Protein AF-A0A0M3JS33-F1 (afdb_monomer_lite)

Structure (mmCIF, N/CA/C/O backbone):
data_AF-A0A0M3JS33-F1
#
_entry.id   AF-A0A0M3JS33-F1
#
loop_
_atom_site.group_PDB
_atom_site.id
_atom_site.type_symbol
_atom_site.label_atom_id
_atom_site.label_alt_id
_atom_site.label_comp_id
_atom_site.label_asym_id
_atom_site.label_entity_id
_atom_site.label_seq_id
_atom_site.pdbx_PDB_ins_code
_atom_site.Cartn_x
_atom_site.Cartn_y
_atom_site.Cartn_z
_atom_site.occupancy
_atom_site.B_iso_or_equiv
_atom_site.auth_seq_id
_atom_site.auth_comp_id
_atom_site.auth_asym_id
_atom_site.auth_atom_id
_atom_site.pdbx_PDB_model_num
ATOM 1 N N . MET A 1 1 ? 45.239 24.385 8.046 1.00 48.03 1 ME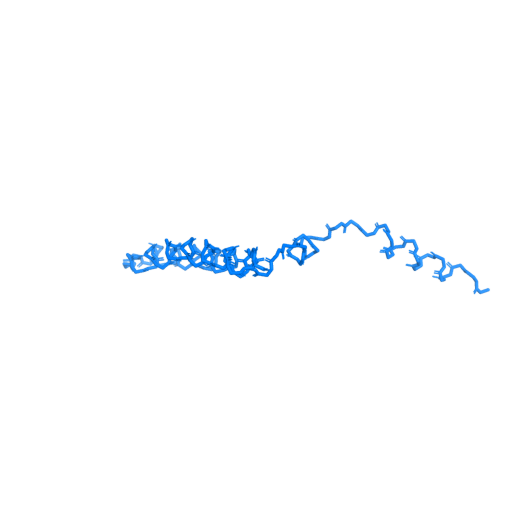T A N 1
ATOM 2 C CA . MET A 1 1 ? 43.791 24.441 7.740 1.00 48.03 1 MET A CA 1
ATOM 3 C C . MET A 1 1 ? 43.363 23.210 6.928 1.00 48.03 1 MET A C 1
ATOM 5 O O . MET A 1 1 ? 42.843 23.362 5.838 1.00 48.03 1 MET A O 1
ATOM 9 N N . ALA A 1 2 ? 43.609 21.990 7.426 1.00 55.75 2 ALA A N 1
ATOM 10 C CA . ALA A 1 2 ? 43.364 20.743 6.675 1.00 55.75 2 ALA A CA 1
ATOM 11 C C . ALA A 1 2 ? 42.390 19.776 7.382 1.00 55.75 2 ALA A C 1
ATOM 13 O O . ALA A 1 2 ? 41.927 18.806 6.792 1.00 55.75 2 ALA A O 1
ATOM 14 N N . ASN A 1 3 ? 42.038 20.056 8.641 1.00 55.50 3 ASN A N 1
ATOM 15 C CA . ASN A 1 3 ? 41.370 19.075 9.498 1.00 55.50 3 ASN A CA 1
ATOM 16 C C . ASN A 1 3 ? 39.841 19.116 9.346 1.00 55.50 3 ASN A C 1
ATOM 18 O O . ASN A 1 3 ? 39.195 18.083 9.444 1.00 55.50 3 ASN A O 1
ATOM 22 N N . GLY A 1 4 ? 39.255 20.281 9.046 1.00 55.56 4 GLY A N 1
ATOM 23 C CA . GLY A 1 4 ? 37.804 20.406 8.838 1.00 55.56 4 GLY A CA 1
ATOM 24 C C . GLY A 1 4 ? 37.319 19.796 7.519 1.00 55.56 4 GLY A C 1
ATOM 25 O O . GLY A 1 4 ? 36.233 19.231 7.463 1.00 55.56 4 GLY A O 1
ATOM 26 N N . GLN A 1 5 ? 38.145 19.849 6.469 1.00 55.38 5 GLN A N 1
ATOM 27 C CA . GLN A 1 5 ? 37.802 19.321 5.145 1.00 55.38 5 GLN A CA 1
ATOM 28 C C . GLN A 1 5 ? 37.874 17.785 5.102 1.00 55.38 5 GLN A C 1
ATOM 30 O O . GLN A 1 5 ? 37.049 17.154 4.446 1.00 55.38 5 GLN A O 1
ATOM 35 N N . LEU A 1 6 ? 38.797 17.186 5.866 1.00 55.19 6 LEU A N 1
ATOM 36 C CA . LEU A 1 6 ? 38.921 15.733 6.007 1.00 55.19 6 LEU A CA 1
ATOM 37 C C . LEU A 1 6 ? 37.758 15.128 6.815 1.00 55.19 6 LEU A C 1
ATOM 39 O O . LEU A 1 6 ? 37.229 14.094 6.423 1.00 55.19 6 LEU A O 1
ATOM 43 N N . ILE A 1 7 ? 37.314 15.798 7.889 1.00 58.16 7 ILE A N 1
ATOM 44 C CA . ILE A 1 7 ? 36.174 15.359 8.723 1.00 58.16 7 ILE A CA 1
ATOM 45 C C . ILE A 1 7 ? 34.841 15.450 7.958 1.00 58.16 7 ILE A C 1
ATOM 47 O O . ILE A 1 7 ? 33.934 14.645 8.181 1.00 58.16 7 ILE A O 1
ATOM 51 N N . LEU A 1 8 ? 34.711 16.418 7.044 1.00 56.50 8 LEU A N 1
ATOM 52 C CA . LEU A 1 8 ? 33.534 16.536 6.183 1.00 56.50 8 LEU A CA 1
ATOM 53 C C . LEU A 1 8 ? 33.493 15.402 5.145 1.00 56.50 8 LEU A C 1
ATOM 55 O O . LEU A 1 8 ? 32.448 14.790 4.943 1.00 56.50 8 LEU A O 1
ATOM 59 N N . TYR A 1 9 ? 34.640 15.084 4.534 1.00 56.69 9 TYR A N 1
ATOM 60 C CA . TYR A 1 9 ? 34.757 14.003 3.550 1.00 56.69 9 TYR A CA 1
ATOM 61 C C . TYR A 1 9 ? 34.462 12.622 4.151 1.00 56.69 9 TYR A C 1
ATOM 63 O O . TYR A 1 9 ? 33.752 11.830 3.534 1.00 56.69 9 TYR A O 1
ATOM 71 N N . THR A 1 10 ? 34.948 12.333 5.362 1.00 56.75 10 THR A N 1
ATOM 72 C CA . THR A 1 10 ? 34.685 11.043 6.021 1.00 56.75 10 THR A CA 1
ATOM 73 C C . THR A 1 10 ? 33.223 10.881 6.438 1.00 56.75 10 THR A C 1
ATOM 75 O O . THR A 1 10 ? 32.675 9.797 6.274 1.00 56.75 10 THR A O 1
ATOM 78 N N . ASN A 1 11 ? 32.554 11.943 6.900 1.00 54.44 11 ASN A N 1
ATOM 79 C CA . ASN A 1 11 ? 31.127 11.885 7.249 1.00 54.44 11 ASN A CA 1
ATOM 80 C C . ASN A 1 11 ? 30.199 1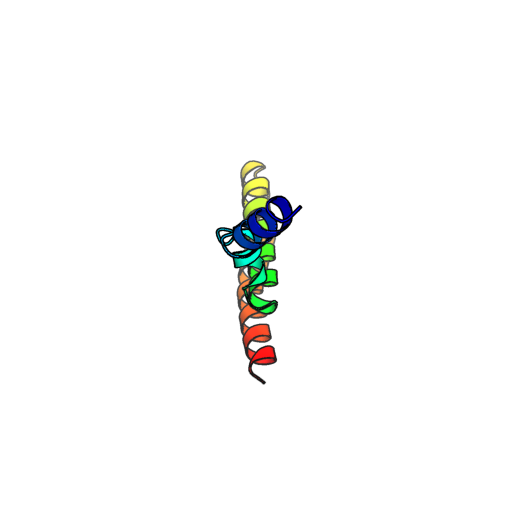1.725 6.035 1.00 54.44 11 ASN A C 1
ATOM 82 O O . ASN A 1 11 ? 29.135 11.129 6.163 1.00 54.44 11 ASN A O 1
ATOM 86 N N . ILE A 1 12 ? 30.574 12.254 4.866 1.00 58.59 12 ILE A N 1
ATOM 87 C CA . ILE A 1 12 ? 29.772 12.107 3.640 1.00 58.59 12 ILE A CA 1
ATOM 88 C C . ILE A 1 12 ? 29.881 10.681 3.080 1.00 58.59 12 ILE A C 1
ATOM 90 O O . ILE A 1 12 ? 28.894 10.155 2.575 1.00 58.59 12 ILE A O 1
ATOM 94 N N . ILE A 1 13 ? 31.054 10.045 3.188 1.00 56.25 13 ILE A N 1
ATOM 95 C CA . ILE A 1 13 ? 31.301 8.693 2.654 1.00 56.25 13 ILE A CA 1
ATOM 96 C C . ILE A 1 13 ? 30.820 7.593 3.619 1.00 56.25 13 ILE A C 1
ATOM 98 O O . ILE A 1 13 ? 30.339 6.561 3.163 1.00 56.25 13 ILE A O 1
ATOM 102 N N . CYS A 1 14 ? 30.908 7.807 4.938 1.00 50.34 14 CYS A N 1
ATOM 103 C CA . CYS A 1 14 ? 30.481 6.847 5.969 1.00 50.34 14 CYS A CA 1
ATOM 104 C C . CYS A 1 14 ? 29.078 7.131 6.531 1.00 50.34 14 CYS A C 1
ATOM 106 O O . CYS A 1 14 ? 28.787 6.778 7.674 1.00 50.34 14 CYS A O 1
ATOM 108 N N . ARG A 1 15 ? 28.215 7.809 5.770 1.00 58.19 15 ARG A N 1
ATOM 109 C CA . ARG A 1 15 ? 26.827 8.020 6.180 1.00 58.19 15 ARG A CA 1
ATOM 110 C C . ARG A 1 15 ? 26.097 6.675 6.108 1.00 58.19 15 ARG A C 1
ATOM 112 O O . ARG A 1 15 ? 26.095 6.047 5.052 1.00 58.19 15 ARG A O 1
ATOM 119 N N . GLU A 1 16 ? 25.508 6.224 7.217 1.00 58.38 16 GLU A N 1
ATOM 120 C CA . GLU A 1 16 ? 24.580 5.087 7.186 1.00 58.38 16 GLU A CA 1
ATOM 121 C C . GLU A 1 16 ? 23.479 5.389 6.161 1.00 58.38 16 GLU A C 1
ATOM 123 O O . GLU A 1 16 ? 23.000 6.532 6.136 1.00 58.38 16 GLU A O 1
ATOM 128 N N . PRO A 1 17 ? 23.107 4.421 5.300 1.00 56.50 17 PRO A N 1
ATOM 129 C CA . PRO A 1 17 ? 22.034 4.631 4.345 1.00 56.50 17 PRO A CA 1
ATOM 130 C C . PRO A 1 17 ? 20.795 5.024 5.141 1.00 56.50 17 PRO A C 1
ATOM 132 O O . PRO A 1 17 ? 20.300 4.265 5.972 1.00 56.50 17 PRO A O 1
ATOM 135 N N . SER A 1 18 ? 20.354 6.263 4.952 1.00 58.22 18 SER A N 1
ATOM 136 C CA . SER A 1 18 ? 19.152 6.753 5.605 1.00 58.22 18 SER A CA 1
ATOM 137 C C . SER A 1 18 ? 17.954 5.994 5.037 1.00 58.22 18 SER A C 1
ATOM 139 O O . SER A 1 18 ? 17.967 5.628 3.864 1.00 58.22 18 SER A O 1
ATOM 141 N N . ASP A 1 19 ? 16.870 5.844 5.800 1.00 51.78 19 ASP A N 1
ATOM 142 C CA . ASP A 1 19 ? 15.584 5.362 5.265 1.00 51.78 19 ASP A CA 1
ATOM 143 C C . ASP A 1 19 ? 15.171 6.114 3.981 1.00 51.78 19 ASP A C 1
ATOM 145 O O . ASP A 1 19 ? 14.517 5.563 3.099 1.00 51.78 19 ASP A O 1
ATOM 149 N N . LEU A 1 20 ? 15.589 7.381 3.844 1.00 54.78 20 LEU A N 1
ATOM 150 C CA . LEU A 1 20 ? 15.405 8.167 2.626 1.00 54.78 20 LEU A CA 1
ATOM 151 C C . LEU A 1 20 ? 16.278 7.677 1.463 1.00 54.78 20 LEU A C 1
ATOM 153 O O . LEU A 1 20 ? 15.791 7.652 0.339 1.00 54.78 20 LEU A O 1
ATOM 157 N N . ASP A 1 21 ? 17.521 7.264 1.709 1.00 59.50 21 ASP A N 1
ATOM 158 C CA . ASP A 1 21 ? 18.401 6.695 0.681 1.00 59.50 21 ASP A CA 1
ATOM 159 C C . ASP A 1 21 ? 17.868 5.348 0.184 1.00 59.50 21 ASP A C 1
ATOM 161 O O . ASP A 1 21 ? 17.901 5.083 -1.015 1.00 59.50 21 ASP A O 1
ATOM 165 N N . GLU A 1 22 ? 17.304 4.522 1.070 1.00 58.38 22 GLU A N 1
ATOM 166 C CA . GLU A 1 22 ? 16.667 3.256 0.688 1.00 58.38 22 GLU A CA 1
ATOM 167 C C . GLU A 1 22 ? 15.414 3.504 -0.167 1.00 58.38 22 GLU A C 1
ATOM 169 O O . GLU A 1 22 ? 15.224 2.865 -1.203 1.00 58.38 22 GLU A O 1
ATOM 174 N N . ILE A 1 23 ? 14.620 4.515 0.197 1.00 55.81 23 ILE A N 1
ATOM 175 C CA . ILE A 1 23 ? 13.503 5.005 -0.612 1.00 55.81 23 ILE A CA 1
ATOM 176 C C . ILE A 1 23 ? 14.028 5.468 -1.984 1.00 55.81 23 ILE A C 1
ATOM 178 O O . ILE A 1 23 ? 13.640 4.895 -2.994 1.00 55.81 23 ILE A O 1
ATOM 182 N N . PHE A 1 24 ? 14.978 6.400 -2.069 1.00 55.62 24 PHE A N 1
ATOM 183 C CA . PHE A 1 24 ? 15.510 6.884 -3.355 1.00 55.62 24 PHE A CA 1
ATOM 184 C C . PHE A 1 24 ? 16.283 5.834 -4.175 1.00 55.62 24 PHE A C 1
ATOM 186 O O . PHE A 1 24 ? 16.442 6.017 -5.383 1.00 55.62 24 PHE A O 1
ATOM 193 N N . SER A 1 25 ? 16.734 4.736 -3.560 1.00 60.09 25 SER A N 1
ATOM 194 C CA . SER A 1 25 ? 17.377 3.609 -4.253 1.00 60.09 25 SER A CA 1
ATOM 195 C C . SER A 1 25 ? 16.388 2.720 -5.011 1.00 60.09 25 SER A C 1
ATOM 197 O O . SER A 1 25 ? 16.781 1.983 -5.921 1.00 60.09 25 SER A O 1
ATOM 199 N N . LEU A 1 26 ? 15.099 2.783 -4.657 1.00 59.31 26 LEU A N 1
ATOM 200 C CA . LEU A 1 26 ? 14.069 1.999 -5.317 1.00 59.31 26 LEU A CA 1
ATOM 201 C C . LEU A 1 26 ? 13.755 2.587 -6.698 1.00 59.31 26 LEU A C 1
ATOM 203 O O . LEU A 1 26 ? 13.632 3.806 -6.854 1.00 59.31 26 LEU A O 1
ATOM 207 N N . PRO A 1 27 ? 13.542 1.733 -7.713 1.00 65.56 27 PRO A N 1
ATOM 208 C CA . PRO A 1 27 ? 13.068 2.181 -9.008 1.00 65.56 27 PRO A CA 1
ATOM 209 C C . PRO A 1 27 ? 11.809 3.058 -8.855 1.00 65.56 27 PRO A C 1
ATOM 211 O O . PRO A 1 27 ? 10.911 2.700 -8.085 1.00 65.56 27 PRO A O 1
ATOM 214 N N . PRO A 1 28 ? 11.668 4.160 -9.616 1.00 64.00 28 PRO A N 1
ATOM 215 C CA . PRO A 1 28 ? 10.553 5.106 -9.464 1.00 64.00 28 PRO A CA 1
ATOM 216 C C . PRO A 1 28 ? 9.158 4.459 -9.542 1.00 64.00 28 PRO A C 1
ATOM 218 O O . PRO A 1 28 ? 8.196 4.925 -8.923 1.00 64.00 28 PRO A O 1
ATOM 221 N N . HIS A 1 29 ? 9.051 3.347 -10.276 1.00 63.88 29 HIS A N 1
ATOM 222 C CA . HIS A 1 29 ? 7.829 2.555 -10.405 1.00 63.88 29 HIS A CA 1
ATOM 223 C C . HIS A 1 29 ? 7.458 1.746 -9.150 1.00 63.88 29 HIS A C 1
ATOM 225 O O . HIS A 1 29 ? 6.289 1.430 -8.970 1.00 63.88 29 HIS A O 1
ATOM 231 N N . GLN A 1 30 ? 8.419 1.427 -8.280 1.00 65.88 30 GLN A N 1
ATOM 232 C CA . GLN A 1 30 ? 8.180 0.788 -6.979 1.00 65.88 30 GLN A CA 1
ATOM 233 C C . GLN A 1 30 ? 7.956 1.826 -5.878 1.00 65.88 30 GLN A C 1
ATOM 235 O O . GLN A 1 30 ? 7.141 1.623 -4.981 1.00 65.88 30 GLN A O 1
ATOM 240 N N . LEU A 1 31 ? 8.637 2.970 -5.969 1.00 66.94 31 LEU A N 1
ATOM 241 C CA . LEU A 1 31 ? 8.515 4.063 -5.008 1.00 66.94 31 LEU A CA 1
ATOM 242 C C . LEU A 1 31 ? 7.094 4.636 -4.954 1.00 66.94 31 LEU A C 1
ATOM 244 O O . LEU A 1 31 ? 6.492 4.742 -3.888 1.00 66.94 31 LEU A O 1
ATOM 248 N N . SER A 1 32 ? 6.551 4.964 -6.128 1.00 72.12 32 SER A N 1
ATOM 249 C CA . SER A 1 32 ? 5.206 5.526 -6.283 1.00 72.12 32 SER A CA 1
ATOM 250 C C . SER A 1 32 ? 4.125 4.570 -5.774 1.00 72.12 32 SER A C 1
ATOM 252 O O . SER A 1 32 ? 3.289 4.968 -4.964 1.00 72.12 32 SER A O 1
ATOM 254 N N . ALA A 1 33 ? 4.198 3.293 -6.156 1.00 78.62 33 ALA A N 1
ATOM 255 C CA . ALA A 1 33 ? 3.267 2.262 -5.702 1.00 78.62 33 ALA A CA 1
ATOM 256 C C . ALA A 1 33 ? 3.336 2.018 -4.182 1.00 78.62 33 ALA A C 1
ATOM 258 O O . ALA A 1 33 ? 2.307 1.826 -3.530 1.00 78.62 33 ALA A O 1
ATOM 259 N N . ASN A 1 34 ? 4.531 2.057 -3.584 1.00 75.94 34 ASN A N 1
ATOM 260 C CA . ASN A 1 34 ? 4.700 1.879 -2.140 1.00 75.94 34 ASN A CA 1
ATOM 261 C C . ASN A 1 34 ? 4.132 3.050 -1.330 1.00 75.94 34 ASN A C 1
ATOM 263 O O . ASN A 1 34 ? 3.494 2.826 -0.297 1.00 75.94 34 ASN A O 1
ATOM 267 N N . VAL A 1 35 ? 4.323 4.287 -1.796 1.00 79.38 35 VAL A N 1
ATOM 268 C CA . VAL A 1 35 ? 3.729 5.475 -1.163 1.00 79.38 35 VAL A CA 1
ATOM 269 C C . VAL A 1 35 ? 2.203 5.429 -1.271 1.00 79.38 35 VAL A C 1
ATOM 271 O O . VAL A 1 35 ? 1.524 5.568 -0.254 1.00 79.38 35 VAL A O 1
ATOM 274 N N . GLU A 1 36 ? 1.664 5.139 -2.460 1.00 83.00 36 GLU A N 1
ATOM 275 C CA . GLU A 1 36 ? 0.215 5.031 -2.696 1.00 83.00 36 GLU A CA 1
ATOM 276 C C . GLU A 1 36 ? -0.412 3.938 -1.807 1.00 83.00 36 GLU A C 1
ATOM 278 O O . GLU A 1 36 ? -1.430 4.175 -1.154 1.00 83.00 36 GLU A O 1
ATOM 283 N N . ARG A 1 37 ? 0.246 2.775 -1.656 1.00 86.50 37 ARG A N 1
ATOM 284 C CA . ARG A 1 37 ? -0.197 1.711 -0.733 1.00 86.50 37 ARG A CA 1
ATOM 285 C C . ARG A 1 37 ? -0.205 2.140 0.730 1.00 86.50 37 ARG A C 1
ATOM 287 O O . ARG A 1 37 ? -1.122 1.758 1.458 1.00 86.50 37 ARG A O 1
ATOM 294 N N . ARG A 1 38 ? 0.810 2.877 1.194 1.00 82.44 38 ARG A N 1
ATOM 295 C CA . ARG A 1 38 ? 0.861 3.351 2.589 1.00 82.44 38 ARG A CA 1
ATOM 296 C C . ARG A 1 38 ? -0.262 4.345 2.871 1.00 82.44 38 ARG A C 1
ATOM 298 O O . ARG A 1 38 ? -0.973 4.159 3.854 1.00 82.44 38 ARG A O 1
ATOM 305 N N . MET A 1 39 ? -0.478 5.310 1.978 1.00 86.81 39 MET A N 1
ATOM 306 C CA . MET A 1 39 ? -1.557 6.292 2.114 1.00 86.81 39 MET A CA 1
ATOM 307 C C . MET A 1 39 ? -2.937 5.624 2.139 1.00 86.81 39 MET A C 1
ATOM 309 O O . MET A 1 39 ? -3.699 5.828 3.081 1.00 86.81 39 MET A O 1
ATOM 313 N N . LEU A 1 40 ? -3.225 4.738 1.177 1.00 88.19 40 LEU A N 1
ATOM 314 C CA . LEU A 1 40 ? -4.509 4.030 1.118 1.00 88.19 40 LEU A CA 1
ATOM 315 C C . LEU A 1 40 ? -4.757 3.164 2.361 1.00 88.19 40 LEU A C 1
ATOM 317 O O . LEU A 1 40 ? -5.876 3.117 2.864 1.00 88.19 40 LEU A O 1
ATOM 321 N N . LYS A 1 41 ? -3.726 2.509 2.911 1.00 89.06 41 LYS A N 1
ATOM 322 C CA . LYS A 1 41 ? -3.856 1.743 4.164 1.00 89.06 41 LYS A CA 1
ATOM 323 C C . LYS A 1 41 ? -4.176 2.633 5.364 1.00 89.06 41 LYS A C 1
ATOM 325 O O . LYS A 1 41 ? -4.981 2.238 6.209 1.00 89.06 41 LYS A O 1
ATOM 330 N N . GLU A 1 42 ? -3.555 3.805 5.461 1.00 90.44 42 GLU A N 1
ATOM 331 C CA . GLU A 1 42 ? -3.856 4.771 6.522 1.00 90.44 42 GLU A CA 1
ATOM 332 C C . GLU A 1 42 ? -5.279 5.318 6.402 1.00 90.44 42 GLU A C 1
ATOM 334 O O . GLU A 1 42 ? -5.980 5.432 7.409 1.00 90.44 42 GLU A O 1
ATOM 339 N N . ASP A 1 43 ? -5.736 5.584 5.182 1.00 86.44 43 ASP A N 1
ATOM 340 C CA . ASP A 1 43 ? -7.085 6.080 4.923 1.00 86.44 43 ASP A CA 1
ATOM 341 C C . ASP A 1 43 ? -8.145 5.011 5.197 1.00 86.44 43 ASP A C 1
ATOM 343 O O . ASP A 1 43 ? -9.111 5.291 5.903 1.00 86.44 43 ASP A O 1
ATOM 347 N N . ILE A 1 44 ? -7.913 3.754 4.799 1.00 90.00 44 ILE A N 1
ATOM 348 C CA . ILE A 1 44 ? -8.768 2.617 5.183 1.00 90.00 44 ILE A CA 1
ATOM 349 C C . ILE A 1 44 ? -8.838 2.495 6.705 1.00 90.00 44 ILE A C 1
ATOM 351 O O . ILE A 1 44 ? -9.918 2.311 7.263 1.00 90.00 44 ILE A O 1
ATOM 355 N N . LYS A 1 45 ? -7.703 2.610 7.406 1.00 91.00 45 LYS A N 1
ATOM 356 C CA . LYS A 1 45 ? -7.672 2.535 8.873 1.00 91.00 45 LYS A CA 1
ATOM 357 C C . LYS A 1 45 ? -8.480 3.672 9.505 1.00 91.00 45 LYS A C 1
ATOM 359 O O . LYS A 1 45 ? -9.217 3.428 10.460 1.00 91.00 45 LYS A O 1
ATOM 364 N N . ARG A 1 46 ? -8.369 4.894 8.971 1.00 89.44 46 ARG A N 1
ATOM 365 C CA . ARG A 1 46 ? -9.134 6.064 9.429 1.00 89.44 46 ARG A CA 1
ATOM 366 C C . ARG A 1 46 ? -10.632 5.913 9.162 1.00 89.44 46 ARG A C 1
ATOM 368 O O . ARG A 1 46 ? -11.413 6.157 10.076 1.00 89.44 46 ARG A O 1
ATOM 375 N N . SER A 1 47 ? -11.034 5.474 7.972 1.00 88.56 47 SER A N 1
ATOM 376 C CA . SER A 1 47 ? -12.446 5.275 7.618 1.00 88.56 47 SER A CA 1
ATOM 377 C C . SER A 1 47 ? -13.076 4.099 8.373 1.00 88.56 47 SER A C 1
ATOM 379 O O . SER A 1 47 ? -14.175 4.248 8.901 1.00 88.56 47 SER A O 1
ATOM 381 N N . LYS A 1 48 ? -12.350 2.989 8.588 1.00 88.62 48 LYS A N 1
ATOM 382 C CA . LYS A 1 48 ? -12.803 1.893 9.472 1.00 88.62 48 LYS A CA 1
ATOM 383 C C . LYS A 1 48 ? -13.015 2.359 10.910 1.00 88.62 48 LYS A C 1
ATOM 385 O O . LYS A 1 48 ? -14.005 1.983 11.528 1.00 88.62 48 LYS A O 1
ATOM 390 N N . ALA A 1 49 ? -12.128 3.205 11.436 1.00 90.12 49 ALA A N 1
ATOM 391 C CA . ALA A 1 49 ? -12.287 3.779 12.774 1.00 90.12 49 ALA A CA 1
ATOM 392 C C . ALA A 1 49 ? -13.510 4.709 12.891 1.00 90.12 49 ALA A C 1
ATOM 394 O O . ALA A 1 49 ? -14.038 4.886 13.986 1.00 90.12 49 ALA A O 1
ATOM 395 N N . LYS A 1 50 ? -13.971 5.281 11.773 1.00 91.94 50 LYS A N 1
ATOM 396 C CA . LYS A 1 50 ? -15.181 6.110 11.688 1.00 91.94 50 LYS A CA 1
ATOM 397 C C . LYS A 1 50 ? -16.453 5.318 11.354 1.00 91.94 50 LYS A C 1
ATOM 399 O O . LYS A 1 50 ? -17.532 5.899 11.373 1.00 91.94 50 LYS A O 1
ATOM 404 N N . GLY A 1 51 ? -16.341 4.019 11.063 1.00 90.94 51 GLY A N 1
ATOM 405 C CA . GLY A 1 51 ? -17.465 3.188 10.619 1.00 90.94 51 GLY A CA 1
ATOM 406 C C . GLY A 1 51 ? -17.939 3.486 9.190 1.00 90.94 51 GLY A C 1
ATOM 407 O O . GLY A 1 51 ? -19.077 3.178 8.851 1.00 90.94 51 GLY A O 1
ATOM 408 N N . GLU A 1 52 ? -17.092 4.106 8.368 1.00 89.56 52 GLU A N 1
ATOM 409 C CA . GLU A 1 52 ? -17.374 4.407 6.961 1.00 89.56 52 GLU A CA 1
ATOM 410 C C . GLU A 1 52 ? -17.104 3.182 6.069 1.00 89.56 52 GLU A C 1
ATOM 412 O O . GLU A 1 52 ? -16.252 2.345 6.382 1.00 89.56 52 GLU A O 1
ATOM 417 N N . ASP A 1 53 ? -17.802 3.090 4.934 1.00 89.94 53 ASP A N 1
ATOM 418 C CA . ASP A 1 53 ? -17.559 2.041 3.941 1.00 89.94 53 ASP A CA 1
ATOM 419 C C . ASP A 1 53 ? -16.184 2.226 3.277 1.00 89.94 53 ASP A C 1
ATOM 421 O O . ASP A 1 53 ? -15.885 3.268 2.691 1.00 89.94 53 ASP A O 1
ATOM 425 N N . THR A 1 54 ? -15.342 1.195 3.356 1.00 90.88 54 THR A N 1
ATOM 426 C CA . THR A 1 54 ? -13.995 1.190 2.775 1.00 90.88 54 THR A CA 1
ATOM 427 C C . THR A 1 54 ? -13.880 0.378 1.492 1.00 90.88 54 THR A C 1
ATOM 429 O O . THR A 1 54 ? -12.774 0.253 0.971 1.00 90.88 54 THR A O 1
ATOM 432 N N . THR A 1 55 ? -14.984 -0.144 0.949 1.00 90.31 55 THR A N 1
ATOM 433 C CA . THR A 1 55 ? -14.980 -1.018 -0.238 1.00 90.31 55 THR A CA 1
ATOM 434 C C . THR A 1 55 ? -14.249 -0.378 -1.424 1.00 90.31 55 THR A C 1
ATOM 436 O O . THR A 1 55 ? -13.434 -1.020 -2.089 1.00 90.31 55 THR A O 1
ATOM 439 N N . LEU A 1 56 ? -14.470 0.920 -1.658 1.00 89.62 56 LEU A N 1
ATOM 440 C CA . LEU A 1 56 ? -13.788 1.659 -2.724 1.00 89.6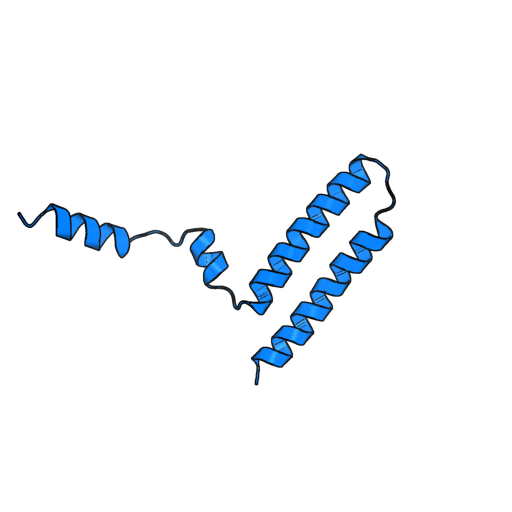2 56 LEU A CA 1
ATOM 441 C C . LEU A 1 56 ? -12.278 1.789 -2.474 1.00 89.62 56 LEU A C 1
ATOM 443 O O . LEU A 1 56 ? -11.485 1.618 -3.397 1.00 89.62 56 LEU A O 1
ATOM 447 N N . LEU A 1 57 ? -11.874 2.082 -1.236 1.00 87.69 57 LEU A N 1
ATOM 448 C CA . LEU A 1 57 ? -10.465 2.242 -0.870 1.00 87.69 57 LEU A CA 1
ATOM 449 C C . LEU A 1 57 ? -9.708 0.909 -0.955 1.00 87.69 57 LEU A C 1
ATOM 451 O O . LEU A 1 57 ? -8.557 0.873 -1.384 1.00 87.69 57 LEU A O 1
ATOM 455 N N . GLU A 1 58 ? -10.358 -0.199 -0.598 1.00 87.44 58 GLU A N 1
ATOM 456 C CA . GLU A 1 58 ? -9.798 -1.546 -0.738 1.00 87.44 58 GLU A CA 1
ATOM 457 C C . GLU A 1 58 ? -9.639 -1.943 -2.215 1.00 87.44 58 GLU A C 1
ATOM 459 O O . GLU A 1 58 ? -8.603 -2.491 -2.598 1.00 87.44 58 GLU A O 1
ATOM 464 N N . ALA A 1 59 ? -10.600 -1.587 -3.074 1.00 90.25 59 ALA A N 1
ATOM 465 C CA . ALA A 1 59 ? -10.478 -1.777 -4.519 1.00 90.25 59 ALA A CA 1
ATOM 466 C C . ALA A 1 59 ? -9.347 -0.925 -5.125 1.00 90.25 59 ALA A C 1
ATOM 468 O O . ALA A 1 59 ? -8.588 -1.407 -5.968 1.00 90.25 59 ALA A O 1
ATOM 469 N N . GLN A 1 60 ? -9.193 0.323 -4.670 1.00 85.69 60 GLN A N 1
ATOM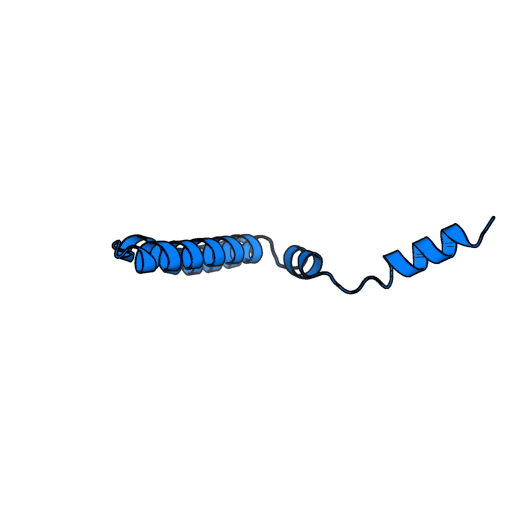 470 C CA . GLN A 1 60 ? -8.073 1.179 -5.066 1.00 85.69 60 GLN A CA 1
ATOM 471 C C . GLN A 1 60 ? -6.735 0.577 -4.637 1.00 85.69 60 GLN A C 1
ATOM 473 O O . GLN A 1 60 ? -5.810 0.547 -5.444 1.00 85.69 60 GLN A O 1
ATOM 478 N N . LEU A 1 61 ? -6.646 0.030 -3.420 1.00 89.44 61 LEU A N 1
ATOM 479 C CA . LEU A 1 61 ? -5.438 -0.631 -2.928 1.00 89.44 61 LEU A CA 1
ATOM 480 C C . LEU A 1 61 ? -5.041 -1.816 -3.820 1.00 89.44 61 LEU A C 1
ATOM 482 O O . LEU A 1 61 ? -3.871 -1.937 -4.176 1.00 89.44 61 LEU A O 1
ATOM 486 N N . ALA A 1 62 ? -6.007 -2.639 -4.236 1.00 87.19 62 ALA A N 1
ATOM 487 C CA . ALA A 1 62 ? -5.767 -3.746 -5.164 1.00 87.19 62 ALA A CA 1
ATOM 488 C C . ALA A 1 62 ? -5.346 -3.265 -6.567 1.00 87.19 62 ALA A C 1
ATOM 490 O O . ALA A 1 62 ? -4.525 -3.897 -7.234 1.00 87.19 62 ALA A O 1
ATOM 491 N N . TYR A 1 63 ? -5.869 -2.124 -7.024 1.00 86.81 63 TYR A N 1
ATOM 492 C CA . TYR A 1 63 ? -5.493 -1.545 -8.313 1.00 86.81 63 TYR A CA 1
ATOM 493 C C . TYR A 1 63 ? -4.044 -1.02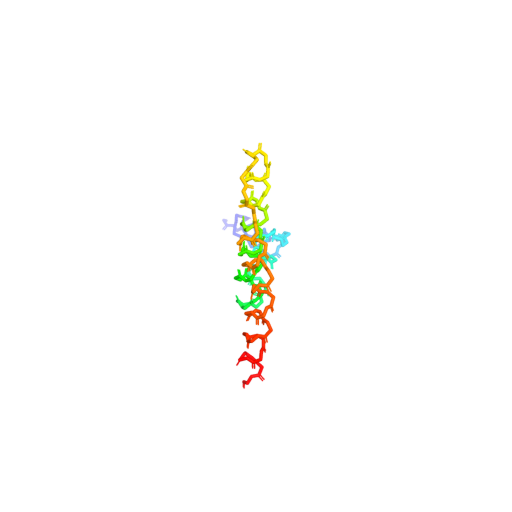9 -8.343 1.00 86.81 63 TYR A C 1
ATOM 495 O O . TYR A 1 63 ? -3.412 -1.043 -9.403 1.00 86.81 63 TYR A O 1
ATOM 503 N N . VAL A 1 64 ? -3.478 -0.630 -7.197 1.00 87.56 64 VAL A N 1
ATOM 504 C CA . VAL A 1 64 ? -2.062 -0.227 -7.115 1.00 87.56 64 VAL A CA 1
ATOM 505 C C . VAL A 1 64 ? -1.125 -1.369 -7.518 1.00 87.56 64 VAL A C 1
ATOM 507 O O . VAL A 1 64 ? -0.158 -1.128 -8.239 1.00 87.56 64 VAL A O 1
ATOM 510 N N . ASP A 1 65 ? -1.438 -2.614 -7.154 1.00 82.38 65 ASP A N 1
ATOM 511 C CA . ASP A 1 65 ? -0.620 -3.773 -7.540 1.00 82.38 65 ASP A CA 1
ATOM 512 C C . ASP A 1 65 ? -0.633 -3.998 -9.067 1.00 82.38 65 ASP A C 1
ATOM 514 O O . ASP A 1 65 ? 0.390 -4.332 -9.672 1.00 82.38 65 ASP A O 1
ATOM 518 N N . VAL A 1 66 ? -1.773 -3.741 -9.721 1.00 85.44 66 VAL A N 1
ATOM 519 C CA . VAL A 1 66 ? -1.901 -3.805 -11.188 1.00 85.44 66 VAL A CA 1
ATOM 520 C C . VAL A 1 66 ? -1.079 -2.701 -11.858 1.00 85.44 66 VAL A C 1
ATOM 522 O O . VAL A 1 66 ? -0.355 -2.969 -12.822 1.00 85.44 66 VAL A O 1
ATOM 525 N N . LYS A 1 67 ? -1.142 -1.469 -11.334 1.00 83.31 67 LYS A N 1
ATOM 526 C CA . LYS A 1 67 ? -0.321 -0.348 -11.817 1.00 83.31 67 LYS A CA 1
ATOM 527 C C . LYS A 1 67 ? 1.171 -0.658 -11.703 1.00 83.31 67 LYS A C 1
ATOM 529 O O . LYS A 1 67 ? 1.907 -0.430 -12.659 1.00 83.31 67 LYS A O 1
ATOM 534 N N . GLU A 1 68 ? 1.620 -1.199 -10.571 1.00 82.69 68 GLU A N 1
ATOM 535 C CA . GLU A 1 68 ? 3.029 -1.549 -10.372 1.00 82.69 68 GLU A CA 1
ATOM 536 C C . GLU A 1 68 ? 3.490 -2.616 -11.374 1.00 82.69 68 GLU A C 1
ATOM 538 O O . GLU A 1 68 ? 4.555 -2.478 -11.979 1.00 82.69 68 GLU A O 1
ATOM 543 N N . ALA A 1 69 ? 2.677 -3.649 -11.618 1.00 83.00 69 ALA A N 1
ATOM 544 C CA . ALA A 1 69 ? 2.978 -4.679 -12.610 1.00 83.00 69 ALA A CA 1
ATOM 545 C C . ALA A 1 69 ? 3.069 -4.112 -14.042 1.00 83.00 69 ALA A C 1
ATOM 547 O O . ALA A 1 69 ? 3.970 -4.480 -14.809 1.00 83.00 69 ALA A O 1
ATOM 548 N N . ALA A 1 70 ? 2.174 -3.184 -14.396 1.00 81.62 70 ALA A N 1
ATOM 549 C CA . ALA A 1 70 ? 2.198 -2.496 -15.683 1.00 81.62 70 ALA A CA 1
ATOM 550 C C . ALA A 1 70 ? 3.454 -1.623 -15.835 1.00 81.62 70 ALA A C 1
ATOM 552 O O . ALA A 1 70 ? 4.173 -1.740 -16.830 1.00 81.62 70 ALA A O 1
ATOM 553 N N . LEU A 1 71 ? 3.780 -0.818 -14.820 1.00 79.94 71 LEU A N 1
ATOM 554 C CA . LEU A 1 71 ? 4.976 0.026 -14.819 1.00 79.94 71 LEU A CA 1
ATOM 555 C C . LEU A 1 71 ? 6.255 -0.817 -14.878 1.00 79.94 71 LEU A C 1
ATOM 557 O O . LEU A 1 71 ? 7.143 -0.537 -15.678 1.00 79.94 71 LEU A O 1
ATOM 561 N N . LYS A 1 72 ? 6.332 -1.913 -14.117 1.00 78.94 72 LYS A N 1
ATOM 562 C CA . LYS A 1 72 ? 7.458 -2.857 -14.176 1.00 78.94 72 LYS A CA 1
ATOM 563 C C . LYS A 1 72 ? 7.668 -3.420 -15.583 1.00 78.94 72 LYS A C 1
ATOM 565 O O . LYS A 1 72 ? 8.801 -3.676 -15.975 1.00 78.94 72 LYS A O 1
ATOM 570 N N . THR A 1 73 ? 6.595 -3.616 -16.345 1.00 78.50 73 THR A N 1
ATOM 571 C CA . THR A 1 73 ? 6.670 -4.053 -17.748 1.00 78.50 73 THR A CA 1
ATOM 572 C C . THR A 1 73 ? 7.145 -2.921 -18.662 1.00 78.50 73 THR A C 1
ATOM 574 O O . THR A 1 73 ? 7.960 -3.157 -19.550 1.00 78.50 73 THR A O 1
ATOM 577 N N . GLN A 1 74 ? 6.695 -1.689 -18.418 1.00 72.06 74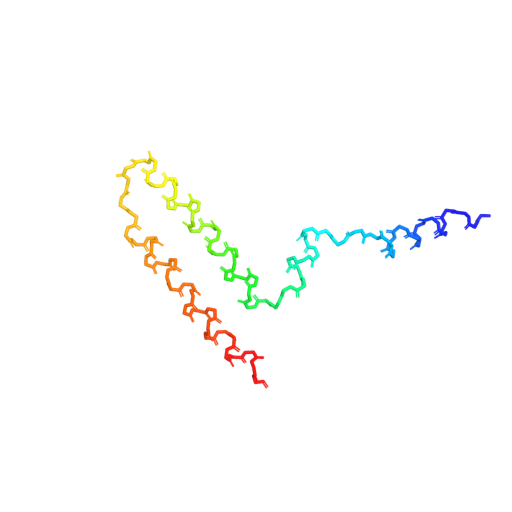 GLN A N 1
ATOM 578 C CA . GLN A 1 74 ? 7.085 -0.504 -19.184 1.00 72.06 74 GLN A CA 1
ATOM 579 C C . GLN A 1 74 ? 8.573 -0.155 -19.033 1.00 72.06 74 GLN A C 1
ATOM 581 O O . GLN A 1 74 ? 9.214 0.177 -20.023 1.00 72.06 74 GLN A O 1
ATOM 586 N N . PHE A 1 75 ? 9.130 -0.274 -17.824 1.00 70.88 75 PHE A N 1
ATOM 587 C CA . PHE A 1 75 ? 10.543 0.011 -17.530 1.00 70.88 75 PHE A CA 1
ATOM 588 C C . PHE A 1 75 ? 11.496 -1.168 -17.798 1.00 70.88 75 PHE A C 1
ATOM 590 O O . PHE A 1 75 ? 12.700 -1.037 -17.599 1.00 70.88 75 PHE A O 1
ATOM 597 N N . LYS A 1 76 ? 10.978 -2.332 -18.216 1.00 69.62 76 LYS A N 1
ATOM 598 C CA . LYS A 1 76 ? 11.785 -3.485 -18.662 1.00 69.62 76 LYS A CA 1
ATOM 599 C C . LYS A 1 76 ? 12.172 -3.424 -20.149 1.00 69.62 76 LYS A C 1
ATOM 601 O O . LYS A 1 76 ? 12.867 -4.329 -20.609 1.00 69.62 76 LYS A O 1
ATOM 606 N N . LYS A 1 77 ? 11.697 -2.417 -20.887 1.00 48.72 77 LYS A N 1
ATOM 607 C CA . LYS A 1 77 ? 12.121 -2.089 -22.256 1.00 48.72 77 LYS A CA 1
ATOM 608 C C . LYS A 1 77 ? 13.269 -1.093 -22.231 1.00 48.72 77 LYS A C 1
ATOM 610 O O . LYS A 1 77 ? 14.127 -1.219 -23.127 1.00 48.72 77 LYS A O 1
#

Sequence (77 aa):
MANGQLILYTNIICREPSDLDEIFSLPPHQLSANVERRMLKEDIKRSKAKGEDTTLLEAQLAYVDVKEAALKTQFKK

Foldseek 3Di:
DPPVVVVVVCCVVPPDCPPVNVLVVDDPLVNVLVVLLVVLVVVLVVCVVVVHDCPVSVVVNVVSVVSSVVVVVVVVD

Secondary structure (DSSP, 8-state):
--HHHHHHHHHHHS----HHHHHHHS-HHHHHHHHHHHHHHHHHHHHHHHT---HHHHHHHHHHHHHHHHHHHHTT-

Radius of gyration: 19.94 Å; chains: 1; bounding box: 61×29×35 Å

Organism: Anisakis simplex (NCBI:txid6269)

pLDDT: mean 73.44, std 14.59, range [48.03, 91.94]